Protein AF-A0A3D2N0D6-F1 (afdb_monomer_lite)

Sequence (152 aa):
MLLSHQKKFLFVHIAKTGGTSIRAALQRHRWQDPYYLPMWVASKLSRLAHHEVAIKIPRHAKAITAKEMLPHPFFESLFKFAFVRNPWDLQVSSYHHIGRERPDLLLPDETFEAFLRRKLDPDRPWQYHIDTSITQQSDYLVDLQGHLIVDF

Secondary structure (DSSP, 8-state):
-EEETTTTEEEE--TTSSHHHHHHHTHHHHHS-TTHHHHHHHHHHHHHTTTTT--S--TT--HHHHHHHS-HHHHHTSEEEE----HHHHHHHHHHHHHHH-GGGSPTT--HHHHHHHHS-TTSPP-HHHHTTTS-GGGGTB-TT--B----

Structure (mmCIF, N/CA/C/O backbone):
data_AF-A0A3D2N0D6-F1
#
_entry.id   AF-A0A3D2N0D6-F1
#
loop_
_atom_site.group_PDB
_atom_site.id
_atom_site.type_symbol
_atom_site.label_atom_id
_atom_site.label_alt_id
_atom_site.label_comp_id
_atom_site.label_asym_id
_atom_site.label_entity_id
_atom_site.label_seq_id
_atom_site.pdbx_PDB_ins_code
_atom_site.Cartn_x
_atom_site.Cartn_y
_atom_site.Cartn_z
_atom_site.occupancy
_atom_site.B_iso_or_equiv
_atom_site.auth_seq_id
_atom_site.auth_comp_id
_atom_site.auth_asym_id
_atom_site.auth_atom_id
_atom_site.pdbx_PDB_model_num
ATOM 1 N N . MET A 1 1 ? -1.473 2.370 3.471 1.00 90.75 1 MET A N 1
ATOM 2 C CA . MET A 1 1 ? -2.804 2.017 3.963 1.00 90.75 1 MET A CA 1
ATOM 3 C C . MET A 1 1 ? -3.574 3.280 4.300 1.00 90.75 1 MET A C 1
ATOM 5 O O . MET A 1 1 ? -2.995 4.374 4.277 1.00 90.75 1 MET A O 1
ATOM 9 N N . LEU A 1 2 ? -4.869 3.156 4.556 1.00 93.25 2 LEU A N 1
ATOM 10 C CA . LEU A 1 2 ? -5.686 4.207 5.156 1.00 93.25 2 LEU A CA 1
ATOM 11 C C . LEU A 1 2 ? -6.438 3.596 6.341 1.00 93.25 2 LEU A C 1
ATOM 13 O O . LEU A 1 2 ? -7.227 2.685 6.141 1.00 93.25 2 LEU A O 1
ATOM 17 N N . LEU A 1 3 ? -6.156 4.089 7.542 1.00 93.56 3 LEU A N 1
ATOM 18 C CA . LEU A 1 3 ? -6.819 3.690 8.780 1.00 93.56 3 LEU A CA 1
ATOM 19 C C . LEU A 1 3 ? -7.775 4.810 9.196 1.00 93.56 3 LEU A C 1
ATOM 21 O O . LEU A 1 3 ? -7.385 5.980 9.161 1.00 93.56 3 LEU A O 1
ATOM 25 N N . SER A 1 4 ? -8.996 4.449 9.583 1.00 93.88 4 SER A N 1
ATOM 26 C CA . SER A 1 4 ? -9.928 5.352 10.256 1.00 93.88 4 SER A CA 1
ATOM 27 C C . SER A 1 4 ? -10.392 4.738 11.570 1.00 93.88 4 SER A C 1
ATOM 29 O O . SER A 1 4 ? -11.022 3.682 11.581 1.00 93.88 4 SER A O 1
ATOM 31 N N . HIS A 1 5 ? -10.117 5.433 12.668 1.00 92.38 5 HIS A N 1
ATOM 32 C CA . HIS A 1 5 ? -10.566 5.089 14.013 1.00 92.38 5 HIS A CA 1
ATOM 33 C C . HIS A 1 5 ? -12.054 5.397 14.178 1.00 92.38 5 HIS A C 1
ATOM 35 O O . HIS A 1 5 ? -12.785 4.610 14.769 1.00 92.38 5 HIS A O 1
ATOM 41 N N . GLN A 1 6 ? -12.524 6.512 13.607 1.00 91.75 6 GLN A N 1
ATOM 42 C CA . GLN A 1 6 ? -13.925 6.926 13.732 1.00 91.75 6 GLN A CA 1
ATOM 43 C C . GLN A 1 6 ? -14.882 5.965 13.015 1.00 91.75 6 GLN A C 1
ATOM 45 O O . GLN A 1 6 ? -15.945 5.639 13.537 1.00 91.75 6 GLN A O 1
ATOM 50 N N . LYS A 1 7 ? -14.522 5.533 11.801 1.00 94.06 7 LYS A N 1
ATOM 51 C CA . LYS A 1 7 ? -15.341 4.629 10.977 1.00 94.06 7 LYS A CA 1
ATOM 52 C C . LYS A 1 7 ? -14.934 3.160 11.100 1.00 94.06 7 LYS A C 1
ATOM 54 O O . LYS A 1 7 ? -15.545 2.330 10.441 1.00 94.06 7 LYS A O 1
ATOM 59 N N . LYS A 1 8 ? -13.929 2.863 11.930 1.00 95.12 8 LYS A N 1
ATOM 60 C CA . LYS A 1 8 ? -13.394 1.521 12.191 1.00 95.12 8 LYS A CA 1
ATOM 61 C C . LYS A 1 8 ? -13.120 0.727 10.913 1.00 95.12 8 LYS A C 1
ATOM 63 O O . LYS A 1 8 ? -13.618 -0.380 10.748 1.00 95.12 8 LYS A O 1
ATOM 68 N N . PHE A 1 9 ? -12.325 1.288 10.005 1.00 96.56 9 PHE A N 1
ATOM 69 C CA . PHE A 1 9 ? -11.889 0.551 8.818 1.00 96.56 9 PHE A CA 1
ATOM 70 C C . PHE A 1 9 ? -10.389 0.667 8.569 1.00 96.56 9 PHE A C 1
ATOM 72 O O . PHE A 1 9 ? -9.755 1.672 8.912 1.00 96.56 9 PHE A O 1
ATOM 79 N N . LEU A 1 10 ? -9.844 -0.348 7.900 1.00 96.38 10 LEU A N 1
ATOM 80 C CA . LEU A 1 10 ? -8.473 -0.399 7.414 1.00 96.38 10 LEU A CA 1
ATOM 81 C C . LEU A 1 10 ? -8.453 -0.748 5.925 1.00 96.38 10 LEU A C 1
ATOM 83 O O . LEU A 1 10 ? -8.710 -1.876 5.529 1.00 96.38 10 LEU A O 1
ATOM 87 N N . PHE A 1 11 ? -8.059 0.210 5.093 1.00 97.31 11 PHE A N 1
ATOM 88 C CA . PHE A 1 11 ? -7.788 -0.044 3.682 1.00 97.31 11 PHE A CA 1
ATOM 89 C C . PHE A 1 11 ? -6.322 -0.451 3.469 1.00 97.31 11 PHE A C 1
ATOM 91 O O . PHE A 1 11 ? -5.398 0.372 3.621 1.00 97.31 11 PHE A O 1
ATOM 98 N N . VAL A 1 12 ? -6.114 -1.706 3.066 1.00 97.12 12 VAL A N 1
ATOM 99 C CA . VAL A 1 12 ? -4.823 -2.281 2.673 1.00 97.12 12 VAL A CA 1
ATOM 100 C C . VAL A 1 12 ? -4.502 -1.847 1.242 1.00 97.12 12 VAL A C 1
ATOM 102 O O . VAL A 1 12 ? -5.111 -2.282 0.270 1.00 97.12 12 VAL A O 1
ATOM 105 N N . HIS A 1 13 ? -3.541 -0.931 1.097 1.00 95.75 13 HIS A N 1
ATOM 106 C CA . HIS A 1 13 ? -3.243 -0.315 -0.198 1.00 95.75 13 HIS A CA 1
ATOM 107 C C . HIS A 1 13 ? -2.150 -1.092 -0.940 1.00 95.75 13 HIS A C 1
ATOM 109 O O . HIS A 1 13 ? -0.968 -0.756 -0.839 1.00 95.75 13 HIS A O 1
ATOM 115 N N . ILE A 1 14 ? -2.566 -2.078 -1.730 1.00 94.69 14 ILE A N 1
ATOM 116 C CA . ILE A 1 14 ? -1.707 -2.782 -2.690 1.00 94.69 14 ILE A CA 1
ATOM 117 C C . ILE A 1 14 ? -1.345 -1.831 -3.842 1.00 94.69 14 ILE A C 1
ATOM 119 O O . ILE A 1 14 ? -2.131 -0.970 -4.245 1.00 94.69 14 ILE A O 1
ATOM 123 N N . ALA A 1 15 ? -0.115 -1.904 -4.343 1.00 92.25 15 ALA A N 1
ATOM 124 C CA . ALA A 1 15 ? 0.318 -1.021 -5.416 1.00 92.25 15 ALA A CA 1
ATOM 125 C C . ALA A 1 15 ? -0.350 -1.375 -6.753 1.00 92.25 15 ALA A C 1
ATOM 127 O O . ALA A 1 15 ? -0.538 -2.540 -7.076 1.00 92.25 15 ALA A O 1
ATOM 128 N N . LYS A 1 16 ? -0.670 -0.351 -7.559 1.00 90.56 16 LYS A N 1
ATOM 129 C CA . LYS A 1 16 ? -1.244 -0.486 -8.92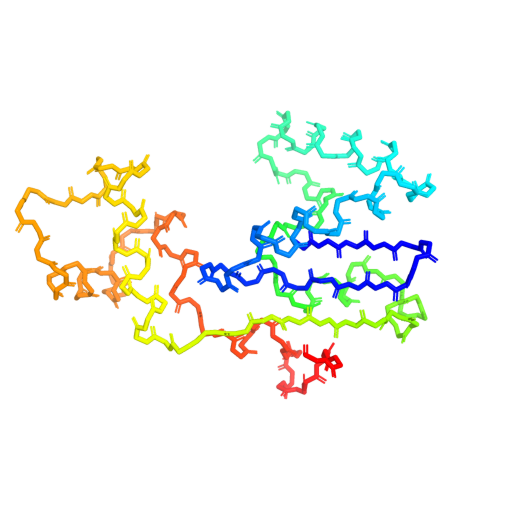0 1.00 90.56 16 LYS A CA 1
ATOM 130 C C . LYS A 1 16 ? -2.632 -1.147 -9.003 1.00 90.56 16 LYS A C 1
ATOM 132 O O . LYS A 1 16 ? -3.092 -1.453 -10.102 1.00 90.56 16 LYS A O 1
ATOM 137 N N . THR A 1 17 ? -3.356 -1.227 -7.887 1.00 92.69 17 THR A N 1
ATOM 138 C CA . THR A 1 17 ? -4.732 -1.758 -7.820 1.00 92.69 17 THR A CA 1
ATOM 139 C C . THR A 1 17 ? -5.809 -0.671 -7.692 1.00 92.69 17 THR A C 1
ATOM 141 O O . THR A 1 17 ? -6.880 -0.889 -7.142 1.00 92.69 17 THR A O 1
ATOM 144 N N . GLY A 1 18 ? -5.531 0.552 -8.163 1.00 90.94 18 GLY A N 1
ATOM 145 C CA . GLY A 1 18 ? -6.488 1.668 -8.079 1.00 90.94 18 GLY A CA 1
ATOM 146 C C . GLY A 1 18 ? -6.607 2.306 -6.688 1.00 90.94 18 GLY A C 1
ATOM 147 O O . GLY A 1 18 ? -7.454 3.171 -6.468 1.00 90.94 18 GLY A O 1
ATOM 148 N N . GLY A 1 19 ? -5.730 1.955 -5.744 1.00 91.69 19 GLY A N 1
ATOM 149 C CA . GLY A 1 19 ? -5.833 2.446 -4.370 1.00 91.69 19 GLY A CA 1
ATOM 150 C C . GLY A 1 19 ? -5.661 3.961 -4.192 1.00 91.69 19 GLY A C 1
ATOM 151 O O . GLY A 1 19 ? -6.128 4.507 -3.194 1.00 91.69 19 GLY A O 1
ATOM 152 N N . THR A 1 20 ? -5.073 4.684 -5.152 1.00 91.88 20 THR A N 1
ATOM 153 C CA . THR A 1 20 ? -5.090 6.161 -5.148 1.00 91.88 20 THR A CA 1
ATOM 154 C C . THR A 1 20 ? -6.514 6.709 -5.256 1.00 91.88 20 THR A C 1
ATOM 156 O O . THR A 1 20 ? -6.860 7.620 -4.505 1.00 91.88 20 THR A O 1
ATOM 159 N N . SER A 1 21 ? -7.353 6.124 -6.116 1.00 94.50 21 SER A N 1
ATOM 160 C CA . SER A 1 21 ? -8.754 6.524 -6.293 1.00 94.50 21 SER A CA 1
ATOM 161 C C . SER A 1 21 ? -9.570 6.251 -5.030 1.00 94.50 21 SER A C 1
ATOM 163 O O . SER A 1 21 ? -10.271 7.136 -4.546 1.00 94.50 21 SER A O 1
ATOM 165 N N . ILE A 1 22 ? -9.392 5.072 -4.423 1.00 94.62 22 ILE A N 1
ATOM 166 C CA . ILE A 1 22 ? -10.032 4.717 -3.145 1.00 94.62 22 ILE A CA 1
ATOM 167 C C . ILE A 1 22 ? -9.633 5.697 -2.038 1.00 94.62 22 ILE A C 1
ATOM 169 O O . ILE A 1 22 ? -10.472 6.181 -1.284 1.00 94.62 22 ILE A O 1
ATOM 173 N N . ARG A 1 23 ? -8.347 6.054 -1.955 1.00 93.62 23 ARG A N 1
ATOM 174 C CA . ARG A 1 23 ? -7.873 7.038 -0.973 1.00 93.62 23 ARG A CA 1
ATOM 175 C C . ARG A 1 23 ? -8.464 8.422 -1.190 1.00 93.62 23 ARG A C 1
ATOM 177 O O . ARG A 1 23 ? -8.728 9.089 -0.197 1.00 93.62 23 ARG A O 1
ATOM 184 N N . ALA A 1 24 ? -8.621 8.852 -2.441 1.00 94.19 24 ALA A N 1
ATOM 185 C CA . ALA A 1 24 ? -9.251 10.126 -2.764 1.00 94.19 24 ALA A CA 1
ATOM 186 C C . ALA A 1 24 ? -10.730 10.117 -2.347 1.00 94.19 24 ALA A C 1
ATOM 188 O O . ALA A 1 24 ? -11.170 11.024 -1.646 1.00 94.19 24 ALA A O 1
ATOM 189 N N . ALA A 1 25 ? -11.462 9.043 -2.665 1.00 94.75 25 ALA A N 1
ATOM 190 C CA . ALA A 1 25 ? -12.860 8.876 -2.269 1.00 94.75 25 ALA A CA 1
ATOM 191 C C . ALA A 1 25 ? -13.046 8.872 -0.738 1.00 94.75 25 ALA A C 1
ATOM 193 O O . ALA A 1 25 ? -13.953 9.508 -0.208 1.00 94.75 25 ALA A O 1
ATOM 194 N N . LEU A 1 26 ? -12.141 8.215 -0.006 1.00 93.50 26 LEU A N 1
ATOM 195 C CA . LEU A 1 26 ? -12.197 8.095 1.456 1.00 93.50 26 LEU A CA 1
ATOM 196 C C . LEU A 1 26 ? -11.455 9.216 2.200 1.00 93.50 26 LEU A C 1
ATOM 198 O O . LEU A 1 26 ? -11.352 9.193 3.430 1.00 93.50 26 LEU A O 1
ATOM 202 N N . GLN A 1 27 ? -10.936 10.220 1.489 1.00 89.69 27 GLN A N 1
ATOM 203 C CA . GLN A 1 27 ? -10.133 11.288 2.081 1.00 89.69 27 GLN A CA 1
ATOM 204 C C . GLN A 1 27 ? -10.908 12.081 3.139 1.00 89.69 27 GLN A C 1
ATOM 206 O O . GLN A 1 27 ? -10.332 12.461 4.159 1.00 89.69 27 GLN A O 1
ATOM 211 N N . ARG A 1 28 ? -12.218 12.274 2.941 1.00 90.06 28 ARG A N 1
ATOM 212 C CA . ARG A 1 28 ? -13.090 12.978 3.892 1.00 90.06 28 ARG A CA 1
ATOM 213 C C . ARG A 1 28 ? -13.091 12.318 5.272 1.00 90.06 28 ARG A C 1
ATOM 215 O O . ARG A 1 28 ? -12.978 13.013 6.276 1.00 90.06 28 ARG A O 1
ATOM 222 N N . HIS A 1 29 ? -13.148 10.989 5.326 1.00 89.00 29 HIS A N 1
ATOM 223 C CA . HIS A 1 29 ? -13.132 10.248 6.592 1.00 89.00 29 HIS A CA 1
ATOM 224 C C 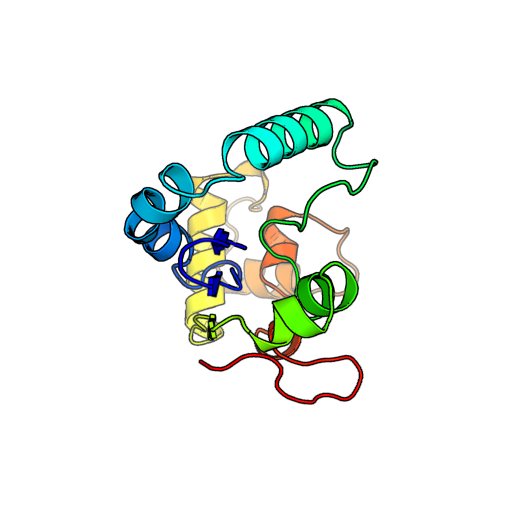. HIS A 1 29 ? -11.781 10.322 7.296 1.00 89.00 29 HIS A C 1
ATOM 226 O O . HIS A 1 29 ? -11.724 10.309 8.519 1.00 89.00 29 HIS A O 1
ATOM 232 N N . ARG A 1 30 ? -10.691 10.474 6.537 1.00 84.44 30 ARG A N 1
ATOM 233 C CA . ARG A 1 30 ? -9.367 10.706 7.118 1.00 84.44 30 ARG A CA 1
ATOM 234 C C . ARG A 1 30 ? -9.293 12.037 7.865 1.00 84.44 30 ARG A C 1
ATOM 236 O O . ARG A 1 30 ? -8.602 12.122 8.869 1.00 84.44 30 ARG A O 1
ATOM 243 N N . TRP A 1 31 ? -9.931 13.079 7.337 1.00 81.38 31 TRP A N 1
ATOM 244 C CA . TRP A 1 31 ? -9.872 14.429 7.909 1.00 81.38 31 TRP A CA 1
ATOM 245 C C . TRP A 1 31 ? -10.777 14.577 9.130 1.00 81.38 31 TRP A C 1
ATOM 247 O O . TRP A 1 31 ? -10.477 15.357 10.024 1.00 81.38 31 TRP A O 1
ATOM 257 N N . GLN A 1 32 ? -11.866 13.810 9.164 1.00 87.25 32 GLN A N 1
ATOM 258 C CA . GLN A 1 32 ? -12.790 13.737 10.295 1.00 87.25 32 GLN A CA 1
ATOM 259 C C . GLN A 1 32 ? -12.274 12.840 11.432 1.00 87.25 32 GLN A C 1
ATOM 261 O O . GLN A 1 32 ? -12.898 12.777 12.489 1.00 87.25 32 GLN A O 1
ATOM 266 N N . ASP A 1 33 ? -11.154 12.141 11.225 1.00 87.50 33 ASP A N 1
ATOM 267 C CA . ASP A 1 33 ? -10.600 11.231 12.218 1.00 87.50 33 ASP A CA 1
ATOM 268 C C . ASP A 1 33 ? -10.046 12.003 13.428 1.00 87.50 33 ASP A C 1
ATOM 270 O O . ASP A 1 33 ? -9.248 12.928 13.240 1.00 87.50 33 ASP A O 1
ATOM 274 N N . PRO A 1 34 ? -10.394 11.616 14.669 1.00 88.56 34 PRO A N 1
ATOM 275 C CA . PRO A 1 34 ? -9.916 12.306 15.867 1.00 88.56 34 PRO A CA 1
ATOM 276 C C . PRO A 1 34 ? -8.385 12.283 15.987 1.00 88.56 34 PRO A C 1
ATOM 278 O O . PRO A 1 34 ? -7.792 13.213 16.531 1.00 88.56 34 PRO A O 1
ATOM 281 N N . TYR A 1 35 ? -7.723 11.268 15.424 1.00 89.88 35 TYR A N 1
ATOM 282 C CA . TYR A 1 35 ? -6.268 11.138 15.446 1.00 89.88 35 TYR A CA 1
ATOM 283 C C . TYR A 1 35 ? -5.593 11.711 14.192 1.00 89.88 35 TYR A C 1
ATOM 285 O O . TYR A 1 35 ? -4.400 11.479 13.977 1.00 89.88 35 TYR A O 1
ATOM 293 N N . TYR A 1 36 ? -6.307 12.479 13.358 1.00 88.31 36 TYR A N 1
ATOM 294 C CA . TYR A 1 36 ? -5.748 13.082 12.145 1.00 88.31 36 TYR A CA 1
ATOM 295 C C . TYR A 1 36 ? -4.477 13.894 12.423 1.00 88.31 36 TYR A C 1
ATOM 297 O O . TYR A 1 36 ? -3.468 13.697 11.741 1.00 88.31 36 TYR A O 1
ATOM 305 N N . LEU A 1 37 ? -4.509 14.777 13.426 1.00 89.31 37 LEU A N 1
ATOM 306 C CA . LEU A 1 37 ? -3.384 15.652 13.751 1.00 89.31 37 LEU A CA 1
ATOM 307 C C . LEU A 1 37 ? -2.155 14.856 14.244 1.00 89.31 37 LEU A C 1
ATOM 309 O O . LEU A 1 37 ? -1.095 15.010 13.629 1.00 89.31 37 LEU A O 1
ATOM 313 N N . PRO A 1 38 ? -2.264 13.943 15.236 1.00 91.75 38 PRO A N 1
ATOM 314 C CA . PRO A 1 38 ? -1.169 13.040 15.600 1.00 91.75 38 PRO A CA 1
ATOM 315 C C . PRO A 1 38 ? -0.610 12.244 14.413 1.00 91.75 38 PRO A C 1
ATOM 317 O O . PRO A 1 38 ? 0.602 12.223 14.191 1.00 91.75 38 PRO A O 1
ATOM 320 N N . MET A 1 39 ? -1.478 11.643 13.590 1.00 89.19 39 MET A N 1
ATOM 321 C CA . MET A 1 39 ? -1.057 10.886 12.404 1.00 89.19 39 MET A CA 1
ATOM 322 C C . MET A 1 39 ? -0.337 11.769 11.374 1.00 89.19 39 MET A C 1
ATOM 324 O O . MET A 1 39 ? 0.590 11.321 10.691 1.00 89.19 39 MET A O 1
ATOM 328 N N . TRP A 1 40 ? -0.757 13.025 11.229 1.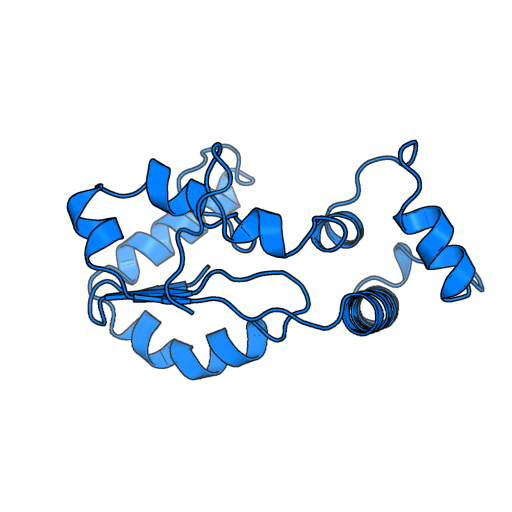00 90.69 40 TRP A N 1
ATOM 329 C CA . TRP A 1 40 ? -0.114 13.989 10.344 1.00 90.69 40 TRP A CA 1
ATOM 330 C C . TRP A 1 40 ? 1.287 14.365 10.842 1.00 90.69 40 TRP A C 1
ATOM 332 O O . TRP A 1 40 ? 2.232 14.312 10.048 1.00 90.69 40 TRP A O 1
ATOM 342 N N . VAL A 1 41 ? 1.444 14.647 12.141 1.00 91.88 41 VAL A N 1
ATOM 343 C CA . VAL A 1 41 ? 2.748 14.918 12.773 1.00 91.88 41 VAL A CA 1
ATOM 344 C C . VAL A 1 41 ? 3.678 13.715 12.622 1.00 91.88 41 VAL A C 1
ATOM 346 O O . VAL A 1 41 ? 4.786 13.863 12.105 1.00 91.88 41 VAL A O 1
ATOM 349 N N . ALA A 1 42 ? 3.206 12.507 12.944 1.00 90.31 42 ALA A N 1
ATOM 350 C CA . ALA A 1 42 ? 3.971 11.277 12.747 1.00 90.31 42 ALA A CA 1
ATOM 351 C C . ALA A 1 42 ? 4.392 11.101 11.278 1.00 90.31 42 ALA A C 1
ATOM 353 O O . ALA A 1 42 ? 5.527 10.741 10.968 1.00 90.31 42 ALA A O 1
ATOM 354 N N . SER A 1 43 ? 3.522 11.435 10.320 1.00 88.25 43 SER A N 1
ATOM 355 C CA . SER A 1 43 ? 3.900 11.378 8.908 1.00 88.25 43 SER A CA 1
ATOM 356 C C . SER A 1 43 ? 4.996 12.378 8.528 1.00 88.25 43 SER A C 1
ATOM 358 O O . SER A 1 43 ? 5.774 12.069 7.619 1.00 88.25 43 SER A O 1
ATOM 360 N N . LYS A 1 44 ? 5.049 13.556 9.161 1.00 91.00 44 LYS A N 1
ATOM 361 C CA . LYS A 1 44 ? 6.085 14.575 8.931 1.00 91.00 44 LYS A CA 1
ATOM 362 C C . LYS A 1 44 ? 7.413 14.175 9.567 1.00 91.00 44 LYS A C 1
ATOM 364 O O . LYS A 1 44 ? 8.417 14.197 8.861 1.00 91.00 44 LYS A O 1
ATOM 369 N N . LEU A 1 45 ? 7.398 13.735 10.825 1.00 90.62 45 LEU A N 1
ATOM 370 C CA . LEU A 1 45 ? 8.582 13.244 11.540 1.00 90.62 45 LEU A CA 1
ATOM 371 C C . LEU A 1 45 ? 9.214 12.050 10.822 1.00 90.62 45 LEU A C 1
ATOM 373 O O . LEU A 1 45 ? 10.412 12.032 10.572 1.00 90.62 45 LEU A O 1
ATOM 377 N N . SER A 1 46 ? 8.385 11.107 10.371 1.00 89.56 46 SER A N 1
ATOM 378 C CA . SER A 1 46 ? 8.847 9.941 9.620 1.00 89.56 46 SER A CA 1
ATOM 379 C C . SER A 1 46 ? 9.552 10.356 8.330 1.00 89.56 46 SER A C 1
ATOM 381 O O . SER A 1 46 ? 10.535 9.741 7.955 1.00 89.56 46 SER A O 1
ATOM 383 N N . ARG A 1 47 ? 9.073 11.404 7.648 1.00 88.31 47 ARG A N 1
ATOM 384 C CA . ARG A 1 47 ? 9.722 11.919 6.434 1.00 88.31 47 ARG A CA 1
ATOM 385 C C . ARG A 1 47 ? 11.029 12.651 6.746 1.00 88.31 47 ARG A C 1
ATOM 387 O O . ARG A 1 47 ? 11.945 12.573 5.942 1.00 88.31 47 ARG A O 1
ATOM 394 N N . LEU A 1 48 ? 11.087 13.372 7.866 1.00 91.25 48 LEU A N 1
ATOM 395 C CA . LEU A 1 48 ? 12.288 14.089 8.295 1.00 91.25 48 LEU A CA 1
ATOM 396 C C . LEU A 1 48 ? 13.433 13.118 8.605 1.00 91.25 48 LEU A C 1
ATOM 398 O O . LEU A 1 48 ? 14.557 13.362 8.200 1.00 91.25 48 LEU A O 1
ATOM 402 N N . ALA A 1 49 ? 13.125 11.998 9.255 1.00 91.00 49 ALA A N 1
ATOM 403 C CA . ALA A 1 49 ? 14.092 10.957 9.588 1.00 91.00 49 ALA A CA 1
ATOM 404 C C . ALA A 1 49 ? 14.208 9.870 8.501 1.00 91.00 49 ALA A C 1
ATOM 406 O O . ALA A 1 49 ? 14.371 8.702 8.830 1.00 91.00 49 ALA A O 1
ATOM 407 N N . HIS A 1 50 ? 14.006 10.213 7.221 1.00 86.69 50 HIS A N 1
ATOM 408 C CA . HIS A 1 50 ? 14.156 9.291 6.078 1.00 86.69 50 HIS A CA 1
ATOM 409 C C . HIS A 1 50 ? 13.436 7.933 6.211 1.00 86.69 50 HIS A C 1
ATOM 411 O O . HIS A 1 50 ? 13.819 6.943 5.602 1.00 86.69 50 HIS A O 1
ATOM 417 N N . HIS A 1 51 ? 12.340 7.899 6.968 1.00 85.81 51 HIS A N 1
ATOM 418 C CA . HIS A 1 51 ? 11.576 6.706 7.333 1.00 85.81 51 HIS A CA 1
ATOM 419 C C . HIS A 1 51 ? 12.295 5.682 8.236 1.00 85.81 51 HIS A C 1
ATOM 421 O O . HIS A 1 51 ? 11.709 4.638 8.507 1.00 85.81 51 HIS A O 1
ATOM 427 N N . GLU A 1 52 ? 13.464 5.998 8.795 1.00 87.38 52 GLU A N 1
ATOM 428 C CA . GLU A 1 52 ? 14.277 5.086 9.622 1.00 87.38 52 GLU A CA 1
ATOM 429 C C . GLU A 1 52 ? 13.679 4.823 11.012 1.00 87.38 52 GLU A C 1
ATOM 431 O O . GLU A 1 52 ? 13.823 3.743 11.571 1.00 87.38 52 GLU A O 1
ATOM 436 N N . VAL A 1 53 ? 12.925 5.780 11.555 1.00 88.69 53 VAL A N 1
ATOM 437 C CA . VAL A 1 53 ? 12.334 5.687 12.906 1.00 88.69 53 VAL A CA 1
ATOM 438 C C . VAL A 1 53 ? 11.068 4.820 12.995 1.00 88.69 53 VAL A C 1
ATOM 440 O O . VAL A 1 53 ? 10.476 4.718 14.063 1.00 88.69 53 VAL A O 1
ATOM 443 N N . ALA A 1 54 ? 10.586 4.261 11.879 1.00 87.38 54 ALA A N 1
ATOM 444 C CA . ALA A 1 54 ? 9.456 3.315 11.818 1.00 87.38 54 ALA A CA 1
ATOM 445 C C . ALA A 1 54 ? 8.132 3.724 12.525 1.00 87.38 54 ALA A C 1
ATOM 447 O O . ALA A 1 54 ? 7.261 2.894 12.763 1.00 87.38 54 ALA A O 1
ATOM 448 N N . ILE A 1 55 ? 7.904 5.013 12.792 1.00 88.44 55 ILE A N 1
ATOM 449 C CA . ILE A 1 55 ? 6.755 5.506 13.586 1.00 88.44 55 ILE A CA 1
ATOM 450 C C . ILE A 1 55 ? 5.369 5.407 12.925 1.00 88.44 55 ILE A C 1
ATOM 452 O O . ILE A 1 55 ? 4.373 5.843 13.500 1.00 88.44 55 ILE A O 1
ATOM 456 N N . LYS A 1 56 ? 5.274 4.932 11.681 1.00 90.25 56 LYS A N 1
ATOM 457 C CA . LYS A 1 56 ? 3.997 4.836 10.963 1.00 90.25 56 LYS A CA 1
ATOM 458 C C . LYS A 1 56 ? 3.955 3.596 10.093 1.00 90.25 56 LYS A C 1
ATOM 460 O O . LYS A 1 56 ? 4.961 3.221 9.497 1.00 90.25 56 LYS A O 1
ATOM 465 N N . ILE A 1 57 ? 2.750 3.073 9.897 1.00 90.50 57 ILE A N 1
ATOM 466 C CA . ILE A 1 57 ? 2.517 1.983 8.955 1.00 90.50 57 ILE A CA 1
ATOM 467 C C . ILE A 1 57 ? 2.773 2.484 7.517 1.00 90.50 57 ILE A C 1
ATOM 469 O O . ILE A 1 57 ? 2.159 3.477 7.088 1.00 90.50 57 ILE A O 1
ATOM 473 N N . PRO A 1 58 ? 3.663 1.832 6.743 1.00 89.75 58 PRO A N 1
ATOM 474 C CA . PRO A 1 58 ? 3.962 2.234 5.374 1.00 89.75 58 PRO A CA 1
ATOM 475 C C . PRO A 1 58 ? 2.746 2.223 4.435 1.00 89.75 58 PRO A C 1
ATOM 477 O O . PRO A 1 58 ? 1.717 1.576 4.652 1.00 89.75 58 PRO A O 1
ATOM 480 N N . ARG A 1 59 ? 2.851 2.966 3.324 1.00 88.69 59 ARG A N 1
ATOM 481 C CA . ARG A 1 59 ? 1.740 3.094 2.366 1.00 88.69 59 ARG A CA 1
ATOM 482 C C . ARG A 1 59 ? 1.364 1.750 1.740 1.00 88.69 59 ARG A C 1
ATOM 484 O O . ARG A 1 59 ? 0.172 1.491 1.625 1.00 88.69 59 ARG A O 1
ATOM 491 N N . HIS A 1 60 ? 2.348 0.950 1.369 1.00 92.19 60 HIS A N 1
ATOM 492 C CA . HIS A 1 60 ? 2.174 -0.348 0.723 1.00 92.19 60 HIS A CA 1
ATOM 493 C C . HIS A 1 60 ? 2.645 -1.467 1.656 1.00 92.19 60 HIS A C 1
ATOM 495 O O . HIS A 1 60 ? 3.334 -2.382 1.230 1.00 92.19 60 HIS A O 1
ATOM 501 N N . ALA A 1 61 ? 2.350 -1.343 2.953 1.00 93.38 61 ALA A N 1
ATOM 502 C CA . ALA A 1 61 ? 2.587 -2.418 3.907 1.00 93.38 61 ALA A CA 1
ATOM 503 C C . ALA A 1 61 ? 1.577 -3.558 3.704 1.00 93.38 61 ALA A C 1
ATOM 505 O O . ALA A 1 61 ? 0.471 -3.325 3.204 1.00 93.38 61 ALA A O 1
ATOM 506 N N . LYS A 1 62 ? 1.958 -4.765 4.125 1.00 96.00 62 LYS A N 1
ATOM 507 C CA . LYS A 1 62 ? 1.074 -5.934 4.207 1.00 96.00 62 LYS A CA 1
ATOM 508 C C . LYS A 1 62 ? 0.095 -5.769 5.378 1.00 96.00 62 LYS A C 1
ATOM 510 O O . LYS A 1 62 ? 0.401 -5.062 6.339 1.00 96.00 62 LYS A O 1
ATOM 515 N N . ALA A 1 63 ? -1.063 -6.422 5.321 1.00 96.75 63 ALA A N 1
ATOM 516 C CA . ALA A 1 63 ? -2.074 -6.414 6.383 1.00 96.75 63 ALA A CA 1
ATOM 517 C C . ALA A 1 63 ? -1.490 -6.856 7.730 1.00 96.75 63 ALA A C 1
ATOM 519 O O . ALA A 1 63 ? -1.792 -6.250 8.757 1.00 96.75 63 ALA A O 1
ATOM 520 N N . ILE A 1 64 ? -0.568 -7.82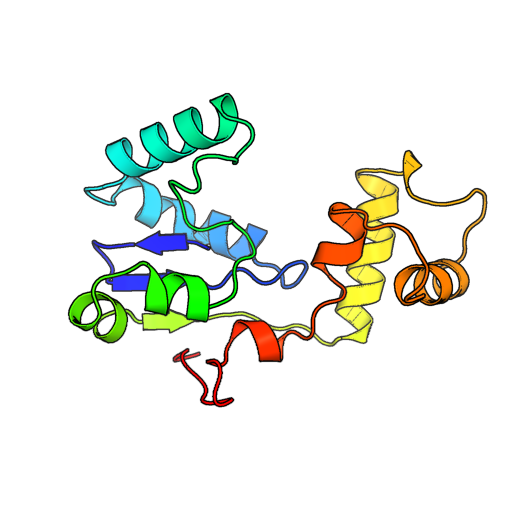3 7.709 1.00 96.56 64 ILE A N 1
ATOM 521 C CA . ILE A 1 64 ? 0.101 -8.297 8.918 1.00 96.56 64 ILE A CA 1
ATOM 522 C C . ILE A 1 64 ? 0.868 -7.189 9.648 1.00 96.56 64 ILE A C 1
ATOM 524 O O . ILE A 1 64 ? 0.844 -7.139 10.868 1.00 96.56 64 ILE A O 1
ATOM 528 N N . THR A 1 65 ? 1.461 -6.223 8.938 1.00 95.88 65 THR A N 1
ATOM 529 C CA . THR A 1 65 ? 2.122 -5.082 9.590 1.00 95.88 65 THR A CA 1
ATOM 530 C C . THR A 1 65 ? 1.143 -4.299 10.464 1.00 95.88 65 THR A C 1
ATOM 532 O O . THR A 1 65 ? 1.505 -3.851 11.544 1.00 95.88 65 THR A O 1
ATOM 535 N N . ALA A 1 66 ? -0.109 -4.145 10.028 1.00 95.81 66 ALA A N 1
ATOM 536 C CA . ALA A 1 66 ? -1.131 -3.503 10.845 1.00 95.81 66 ALA A CA 1
ATOM 537 C C . ALA A 1 66 ? -1.587 -4.399 12.009 1.00 95.81 66 ALA A C 1
ATOM 539 O O . ALA A 1 66 ? -1.798 -3.875 13.097 1.00 95.81 66 ALA A O 1
ATOM 540 N N . LYS A 1 67 ? -1.697 -5.720 11.797 1.00 96.31 67 LYS A N 1
ATOM 541 C CA . LYS A 1 67 ? -2.032 -6.705 12.842 1.00 96.31 67 LYS A CA 1
ATOM 542 C C . LYS A 1 67 ? -1.021 -6.680 13.994 1.00 96.31 67 LYS A C 1
ATOM 544 O O . LYS A 1 67 ? -1.434 -6.671 15.145 1.00 96.31 67 LYS A O 1
ATOM 549 N N . GLU A 1 68 ? 0.271 -6.602 13.679 1.00 95.19 68 GLU A N 1
ATOM 550 C CA . GLU A 1 68 ? 1.358 -6.602 14.673 1.00 95.19 68 GLU A CA 1
ATOM 551 C C . GLU A 1 68 ? 1.580 -5.232 15.337 1.00 95.19 68 GLU A C 1
ATOM 553 O O . GLU A 1 68 ? 2.014 -5.157 16.483 1.00 95.19 68 GLU A O 1
ATOM 558 N N . MET A 1 69 ? 1.303 -4.123 14.638 1.00 94.94 69 MET A N 1
ATOM 559 C CA . MET A 1 69 ? 1.520 -2.773 15.183 1.00 94.94 69 MET A CA 1
ATOM 560 C C . MET A 1 69 ? 0.333 -2.223 15.985 1.00 94.94 69 MET A C 1
ATOM 562 O O . MET A 1 69 ? 0.514 -1.297 16.777 1.00 94.94 69 MET A O 1
ATOM 566 N N . LEU A 1 70 ? -0.889 -2.706 15.743 1.00 94.88 70 LEU A N 1
ATOM 567 C CA . LEU A 1 70 ? -2.099 -2.205 16.397 1.00 94.88 70 LEU A CA 1
ATOM 568 C C . LEU A 1 70 ? -2.487 -3.077 17.599 1.00 94.88 70 LEU A C 1
ATOM 570 O O . LEU A 1 70 ? -2.253 -4.283 17.582 1.00 94.88 70 LEU A O 1
ATOM 574 N N . PRO A 1 71 ? -3.157 -2.512 18.624 1.00 96.38 71 PRO A N 1
ATOM 575 C CA . PRO A 1 71 ? -3.731 -3.319 19.694 1.00 96.38 71 PRO A CA 1
ATOM 576 C C . PRO A 1 71 ? -4.686 -4.372 19.127 1.00 96.38 71 PRO A C 1
ATOM 578 O O . PRO A 1 71 ? -5.599 -4.034 18.371 1.00 96.38 71 PRO A O 1
ATOM 581 N N . HIS A 1 72 ? -4.510 -5.631 19.530 1.00 95.62 72 HIS A N 1
ATOM 582 C CA . HIS A 1 72 ? -5.263 -6.758 18.976 1.00 95.62 72 HIS A CA 1
ATOM 583 C C . HIS A 1 72 ? -6.797 -6.559 19.007 1.00 95.62 72 HIS A C 1
ATOM 585 O O . HIS A 1 72 ? -7.418 -6.676 17.950 1.00 95.62 72 HIS A O 1
ATOM 591 N N . PRO A 1 73 ? -7.426 -6.126 20.126 1.00 97.00 73 PRO A N 1
ATOM 592 C CA . PRO A 1 73 ? -8.875 -5.893 20.152 1.00 97.00 73 PRO A CA 1
ATOM 593 C C . PRO A 1 73 ? -9.325 -4.784 19.196 1.00 97.00 73 PRO A C 1
ATOM 595 O O . PRO A 1 73 ? -10.431 -4.819 18.658 1.00 97.00 73 PRO A O 1
ATOM 598 N N . PHE A 1 74 ? -8.469 -3.782 18.977 1.00 96.31 74 PHE A N 1
ATOM 599 C CA . PHE A 1 74 ? -8.767 -2.717 18.033 1.00 96.31 74 PHE A CA 1
ATOM 600 C C . PHE A 1 74 ? -8.702 -3.242 16.604 1.00 96.31 74 PHE A C 1
ATOM 602 O O . PHE A 1 74 ? -9.653 -3.011 15.864 1.00 96.31 74 PHE A O 1
ATOM 609 N N . PHE A 1 75 ? -7.647 -3.980 16.240 1.00 97.06 75 PHE A N 1
ATOM 610 C CA . PHE A 1 75 ? -7.515 -4.585 14.914 1.00 97.06 75 PHE A CA 1
ATOM 611 C C . PHE A 1 75 ? -8.720 -5.470 14.583 1.00 97.06 75 PHE A C 1
ATOM 613 O O . PHE A 1 75 ? -9.320 -5.285 13.530 1.00 97.06 75 PHE A O 1
ATOM 620 N N . GLU A 1 76 ? -9.138 -6.352 15.492 1.00 96.50 76 GLU A N 1
ATOM 621 C CA . GLU A 1 76 ? -10.325 -7.202 15.313 1.00 96.50 76 GLU A CA 1
ATOM 622 C C . GLU A 1 76 ? -11.619 -6.401 15.107 1.00 96.50 76 GLU A C 1
ATOM 624 O O . GLU A 1 76 ? -12.494 -6.823 14.361 1.00 96.50 76 GLU A O 1
ATOM 629 N N . SER A 1 77 ? -11.721 -5.200 15.682 1.00 97.12 77 SER A N 1
ATOM 630 C CA . SER A 1 77 ? -12.894 -4.335 15.505 1.00 97.12 77 SER A CA 1
ATOM 631 C C . SER A 1 77 ? -12.957 -3.585 14.166 1.00 97.12 77 SER A C 1
ATOM 633 O O . SER A 1 77 ? -13.956 -2.909 13.904 1.00 97.12 77 SER A O 1
ATOM 635 N N . LEU A 1 78 ? -11.895 -3.628 13.352 1.00 97.75 78 LEU A N 1
ATOM 636 C CA . LEU A 1 78 ? -11.822 -2.918 12.074 1.00 97.75 78 LEU A CA 1
ATOM 637 C C . LEU A 1 78 ? -12.424 -3.752 10.945 1.00 97.75 78 LEU A C 1
ATOM 639 O O . LEU A 1 78 ? -12.073 -4.914 10.796 1.00 97.75 78 LEU A O 1
ATOM 643 N N . PHE A 1 79 ? -13.197 -3.109 10.071 1.00 98.00 79 PHE A N 1
ATOM 644 C CA . PHE A 1 79 ? -13.481 -3.634 8.738 1.00 98.00 79 PHE A CA 1
ATOM 645 C C . PHE A 1 79 ? -12.264 -3.415 7.828 1.00 98.00 79 PHE A C 1
ATOM 647 O O . PHE A 1 79 ? -11.915 -2.279 7.482 1.00 98.00 79 PHE A O 1
ATOM 654 N N . LYS A 1 80 ? -11.570 -4.488 7.473 1.00 97.81 80 LYS A N 1
ATOM 655 C CA . LYS A 1 80 ? -10.321 -4.479 6.711 1.00 97.81 80 LYS A CA 1
ATOM 656 C C . LYS A 1 80 ? -10.622 -4.876 5.279 1.00 97.81 80 LYS A C 1
ATOM 658 O O . LYS A 1 80 ? -11.203 -5.925 5.044 1.00 97.81 80 LYS A O 1
ATOM 663 N N . PHE A 1 81 ? -10.184 -4.073 4.322 1.00 97.81 81 PHE A N 1
ATOM 664 C CA . PHE A 1 81 ? -10.417 -4.394 2.922 1.00 97.81 81 PHE A CA 1
ATOM 665 C C . PHE A 1 81 ? -9.261 -4.003 2.012 1.00 97.81 81 PHE A C 1
ATOM 667 O O . PHE A 1 81 ? -8.467 -3.104 2.318 1.00 97.81 81 PHE A O 1
ATOM 674 N N . ALA A 1 82 ? -9.186 -4.661 0.866 1.00 97.50 82 ALA A N 1
ATOM 675 C CA . ALA A 1 82 ? -8.221 -4.430 -0.187 1.00 97.50 82 ALA A CA 1
ATOM 676 C C . ALA A 1 82 ? -8.898 -4.472 -1.560 1.00 97.50 82 ALA A C 1
ATOM 678 O O . ALA A 1 82 ? -10.036 -4.889 -1.722 1.00 97.50 82 ALA A O 1
ATOM 679 N N . PHE A 1 83 ? -8.166 -4.032 -2.577 1.00 96.38 83 PHE A N 1
ATOM 680 C CA . PHE A 1 83 ? -8.526 -4.309 -3.960 1.00 96.38 83 PHE A CA 1
ATOM 681 C C . PHE A 1 83 ? -7.331 -4.953 -4.629 1.00 96.38 83 PHE A C 1
ATOM 683 O O . PHE A 1 83 ? -6.202 -4.462 -4.497 1.00 96.38 83 PHE A O 1
ATOM 690 N N . VAL A 1 84 ? -7.602 -6.031 -5.352 1.00 95.25 84 VAL A N 1
ATOM 691 C CA . VAL A 1 84 ? -6.639 -6.716 -6.205 1.00 95.25 84 VAL A CA 1
ATOM 692 C C . VAL A 1 84 ? -6.942 -6.426 -7.669 1.00 95.25 84 VAL A C 1
ATOM 694 O O . VAL A 1 84 ? -8.029 -5.975 -8.028 1.00 95.25 84 VAL A O 1
ATOM 697 N N . ARG A 1 85 ? -5.959 -6.660 -8.531 1.00 95.00 85 ARG A N 1
ATOM 698 C CA . ARG A 1 85 ? -6.085 -6.516 -9.984 1.00 95.00 85 ARG A CA 1
ATOM 699 C C . ARG A 1 85 ? -5.603 -7.784 -10.674 1.00 95.00 85 ARG A C 1
ATOM 701 O O . ARG A 1 85 ? -4.755 -8.485 -10.127 1.00 95.00 85 ARG A O 1
ATOM 708 N N . ASN A 1 86 ? -6.086 -8.049 -11.887 1.00 95.00 86 ASN A N 1
ATOM 709 C CA . ASN A 1 86 ? -5.476 -9.060 -12.747 1.00 95.00 86 ASN A CA 1
ATOM 710 C C . ASN A 1 86 ? -3.940 -8.845 -12.799 1.00 95.00 86 ASN A C 1
ATOM 712 O O . ASN A 1 86 ? -3.505 -7.712 -13.040 1.00 95.00 86 ASN A O 1
ATOM 716 N N . PRO A 1 87 ? -3.116 -9.884 -12.551 1.00 92.38 87 PRO A N 1
ATOM 717 C CA . PRO A 1 87 ? -1.662 -9.742 -12.517 1.00 92.38 87 PRO A CA 1
ATOM 718 C C . PRO A 1 87 ? -1.063 -9.169 -13.806 1.00 92.38 87 PRO A C 1
ATOM 720 O O . PRO A 1 87 ? -0.158 -8.343 -13.726 1.00 92.38 87 PRO A O 1
ATOM 723 N N . TRP A 1 88 ? -1.590 -9.528 -14.979 1.00 91.94 88 TRP A N 1
ATOM 724 C CA . TRP A 1 88 ? -1.120 -9.012 -16.268 1.00 91.94 88 TRP A CA 1
ATOM 725 C C . TRP A 1 88 ? -1.423 -7.523 -16.423 1.00 91.94 88 TRP A C 1
ATOM 727 O O . TRP A 1 88 ? -0.519 -6.732 -16.698 1.00 91.94 88 TRP A O 1
ATOM 737 N N . ASP A 1 89 ? -2.660 -7.114 -16.139 1.00 94.06 89 ASP A N 1
ATOM 738 C CA . ASP A 1 89 ? -3.056 -5.701 -16.190 1.00 94.06 89 ASP A CA 1
ATOM 739 C C . ASP A 1 89 ? -2.264 -4.843 -15.196 1.00 94.06 89 ASP A C 1
ATOM 741 O O . ASP A 1 89 ? -1.987 -3.665 -15.443 1.00 94.06 89 ASP A O 1
ATOM 745 N N . LEU A 1 90 ? -1.904 -5.422 -14.048 1.00 93.62 90 LEU A N 1
ATOM 746 C CA . LEU A 1 90 ? -1.054 -4.780 -13.055 1.00 93.62 90 LEU A CA 1
ATOM 747 C C . LEU A 1 90 ? 0.343 -4.508 -13.624 1.00 93.62 90 LEU A C 1
ATOM 749 O O . LEU A 1 90 ? 0.863 -3.403 -13.441 1.00 93.62 90 LEU A O 1
ATOM 753 N N . GLN A 1 91 ? 0.928 -5.467 -14.347 1.00 93.94 91 GLN A N 1
ATOM 754 C CA . GLN A 1 91 ? 2.231 -5.285 -14.986 1.00 93.94 91 GLN A CA 1
ATOM 755 C C . GLN A 1 91 ? 2.182 -4.251 -16.114 1.00 93.94 91 GLN A C 1
ATOM 757 O O . GLN A 1 91 ? 3.027 -3.354 -16.140 1.00 93.94 91 GLN A O 1
ATOM 762 N N . VAL A 1 92 ? 1.159 -4.290 -16.973 1.00 93.62 92 VAL A N 1
ATOM 763 C CA . VAL A 1 92 ? 0.942 -3.269 -18.017 1.00 93.62 92 VAL A CA 1
ATOM 764 C C . VAL A 1 92 ? 0.822 -1.880 -17.385 1.00 93.62 92 VAL A C 1
ATOM 766 O O . VAL A 1 92 ? 1.502 -0.930 -17.779 1.00 93.62 92 VAL A O 1
ATOM 769 N N . SER A 1 93 ? 0.022 -1.758 -16.322 1.00 91.44 93 SER A N 1
ATOM 770 C CA . SER A 1 93 ? -0.116 -0.506 -15.579 1.00 91.44 93 SER A CA 1
ATOM 771 C C . SER A 1 93 ? 1.188 -0.052 -14.922 1.00 91.44 93 SER A C 1
ATOM 773 O O . SER A 1 93 ? 1.411 1.154 -14.808 1.00 91.44 93 SER A O 1
ATOM 775 N N . SER A 1 94 ? 2.028 -0.980 -14.458 1.00 92.56 94 SER A N 1
ATOM 776 C CA . SER A 1 94 ? 3.347 -0.674 -13.907 1.00 92.56 94 SER A CA 1
ATOM 777 C C . SER A 1 94 ? 4.263 -0.083 -14.974 1.00 92.56 94 SER A C 1
ATOM 779 O O . SER A 1 94 ? 4.869 0.952 -14.712 1.00 92.56 94 SER A O 1
ATOM 781 N N . TYR A 1 95 ? 4.338 -0.708 -16.152 1.00 93.50 95 TYR A N 1
ATOM 782 C CA . TYR A 1 95 ? 5.189 -0.274 -17.262 1.00 93.50 95 TYR A CA 1
ATOM 783 C C . TYR A 1 95 ? 4.855 1.153 -17.709 1.00 93.50 95 TYR A C 1
ATOM 785 O O . TYR A 1 95 ? 5.700 2.044 -17.627 1.00 93.50 95 TYR A O 1
ATOM 793 N N . HIS A 1 96 ? 3.590 1.416 -18.055 1.00 93.12 96 HIS A N 1
ATOM 794 C CA . HIS A 1 96 ? 3.175 2.754 -18.488 1.00 93.12 96 HIS A CA 1
ATOM 795 C C . HIS A 1 96 ? 3.316 3.809 -17.387 1.00 93.12 96 HIS A C 1
ATOM 797 O O . HIS A 1 96 ? 3.628 4.965 -17.667 1.00 93.12 96 HIS A O 1
ATOM 803 N N . HIS A 1 97 ? 3.100 3.437 -16.122 1.00 91.56 97 HIS A N 1
ATOM 804 C CA . HIS A 1 97 ? 3.294 4.377 -15.025 1.00 91.56 97 HIS A CA 1
ATOM 805 C C . HIS A 1 97 ? 4.764 4.742 -14.824 1.00 91.56 97 HIS A C 1
ATOM 807 O O . HIS A 1 97 ? 5.051 5.904 -14.559 1.00 91.56 97 HIS A O 1
ATOM 813 N N . ILE A 1 98 ? 5.683 3.778 -14.928 1.00 92.12 98 ILE A N 1
ATOM 814 C CA . ILE A 1 98 ? 7.119 4.059 -14.828 1.00 92.12 98 ILE A CA 1
ATOM 815 C C . ILE A 1 98 ? 7.539 4.951 -15.995 1.00 92.12 98 ILE A C 1
ATOM 817 O O . ILE A 1 98 ? 8.120 5.997 -15.743 1.00 92.12 98 ILE A O 1
ATOM 821 N N . GLY A 1 99 ? 7.140 4.633 -17.229 1.00 91.12 99 GLY A N 1
ATOM 822 C CA . GLY A 1 99 ? 7.461 5.476 -18.385 1.00 91.12 99 GLY A CA 1
ATOM 823 C C . GLY A 1 99 ? 6.950 6.913 -18.268 1.00 91.12 99 GLY A C 1
ATOM 824 O O . GLY A 1 99 ? 7.609 7.838 -18.727 1.00 91.12 99 GLY A O 1
ATOM 825 N N . ARG A 1 100 ? 5.807 7.125 -17.604 1.00 90.44 100 ARG A N 1
ATOM 826 C CA . ARG A 1 100 ? 5.252 8.468 -17.393 1.00 90.44 100 ARG A CA 1
ATOM 827 C C . ARG A 1 100 ? 5.905 9.230 -16.240 1.00 90.44 100 ARG A C 1
ATOM 829 O O . ARG A 1 100 ? 6.177 10.414 -16.376 1.00 90.44 100 ARG A O 1
ATOM 836 N N . GLU A 1 101 ? 6.071 8.591 -15.084 1.00 90.19 101 GLU A N 1
ATOM 837 C CA . GLU A 1 101 ? 6.497 9.284 -13.856 1.00 90.19 101 GLU A CA 1
ATOM 838 C C . GLU A 1 101 ? 8.014 9.278 -13.662 1.00 90.19 101 GLU A C 1
ATOM 840 O O . GLU A 1 101 ? 8.548 10.156 -12.990 1.00 90.19 101 GLU A O 1
ATOM 845 N N . ARG A 1 102 ? 8.692 8.248 -14.178 1.00 88.88 102 ARG A N 1
ATOM 846 C CA . ARG A 1 102 ? 10.118 7.958 -13.984 1.00 88.88 102 ARG A CA 1
ATOM 847 C C . ARG A 1 102 ? 10.720 7.329 -15.250 1.00 88.88 102 ARG A C 1
ATOM 849 O O . ARG A 1 102 ? 11.159 6.175 -15.207 1.00 88.88 102 ARG A O 1
ATOM 856 N N . PRO A 1 103 ? 10.714 8.056 -16.384 1.00 89.94 103 PRO A N 1
ATOM 857 C CA . PRO A 1 103 ? 11.255 7.549 -17.645 1.00 89.94 103 PRO A CA 1
ATOM 858 C C . PRO A 1 103 ? 12.735 7.159 -17.534 1.00 89.94 103 PRO A C 1
ATOM 860 O O . PRO A 1 103 ? 13.178 6.272 -18.249 1.00 89.94 103 PRO A O 1
ATOM 863 N N . ASP A 1 104 ? 13.469 7.744 -16.579 1.00 91.38 104 ASP A N 1
ATOM 864 C CA . ASP A 1 104 ? 14.857 7.415 -16.235 1.00 91.38 104 ASP A CA 1
ATOM 865 C C . ASP A 1 104 ? 15.075 5.954 -15.798 1.00 91.38 104 ASP A C 1
ATOM 867 O O . ASP A 1 104 ? 16.202 5.470 -15.804 1.00 91.38 104 ASP A O 1
ATOM 871 N N . LEU A 1 105 ? 14.011 5.248 -15.404 1.00 90.12 105 LEU A N 1
ATOM 872 C CA . LEU A 1 105 ? 14.068 3.847 -14.972 1.00 90.12 105 LEU A CA 1
ATOM 873 C C . LEU A 1 105 ? 13.763 2.842 -16.095 1.00 90.12 105 LEU A C 1
ATOM 875 O O . LEU A 1 105 ? 13.873 1.625 -15.874 1.00 90.12 105 LEU A O 1
ATOM 879 N N . LEU A 1 106 ? 13.346 3.326 -17.268 1.00 91.56 106 LEU A N 1
ATOM 880 C CA . LEU A 1 106 ? 13.220 2.515 -18.475 1.00 91.56 106 LEU A CA 1
ATOM 881 C C . LEU A 1 106 ? 14.522 2.578 -19.266 1.00 91.56 106 LEU A C 1
ATOM 883 O O . LEU A 1 106 ? 15.165 3.623 -19.348 1.00 91.56 106 LEU A O 1
ATOM 887 N N . LEU A 1 107 ? 14.908 1.445 -19.846 1.00 90.50 107 LEU A N 1
ATOM 888 C CA . LEU A 1 107 ? 16.027 1.430 -20.781 1.00 90.50 107 LEU A CA 1
ATOM 889 C C . LEU A 1 107 ? 15.590 2.063 -22.120 1.00 90.50 107 LEU A C 1
ATOM 891 O O . LEU A 1 107 ? 14.395 2.047 -22.439 1.00 90.50 107 LEU A O 1
ATOM 895 N N . PRO A 1 108 ? 16.523 2.628 -22.909 1.00 89.38 108 PRO A N 1
ATOM 896 C CA . PRO A 1 108 ? 16.212 3.120 -24.249 1.00 89.38 108 PRO A CA 1
ATOM 897 C C . PRO A 1 108 ? 15.537 2.029 -25.088 1.00 89.38 108 PRO A C 1
ATOM 899 O O . PRO A 1 108 ? 16.001 0.890 -25.101 1.00 89.38 108 PRO A O 1
ATOM 902 N N . ASP A 1 109 ? 14.427 2.379 -25.743 1.00 87.56 109 ASP A N 1
ATOM 903 C CA . ASP A 1 109 ? 13.630 1.492 -26.605 1.00 87.56 109 ASP A CA 1
ATOM 904 C C . ASP A 1 109 ? 13.169 0.177 -25.943 1.00 87.56 109 ASP A C 1
ATOM 906 O O . ASP A 1 109 ? 12.892 -0.827 -26.604 1.00 87.56 109 ASP A O 1
ATOM 910 N N . GLU A 1 110 ? 13.049 0.173 -24.614 1.00 92.44 110 GLU A N 1
ATOM 911 C CA . GLU A 1 110 ? 12.644 -1.010 -23.867 1.00 92.44 110 GLU A CA 1
ATOM 912 C C . GLU A 1 110 ? 11.172 -1.362 -24.102 1.00 92.44 110 GLU A C 1
ATOM 914 O O . GLU A 1 110 ? 10.249 -0.658 -23.673 1.00 92.44 110 GLU A O 1
ATOM 919 N N . THR A 1 111 ? 10.942 -2.508 -24.741 1.00 95.12 111 THR A N 1
ATOM 920 C CA . THR A 1 111 ? 9.599 -3.061 -24.933 1.00 95.12 111 THR A CA 1
ATOM 921 C C . THR A 1 111 ? 8.995 -3.534 -23.609 1.00 95.12 111 THR A C 1
ATOM 923 O O . THR A 1 111 ? 9.703 -3.821 -22.643 1.00 95.12 111 THR A O 1
ATOM 926 N N . PHE A 1 112 ? 7.667 -3.680 -23.558 1.00 93.81 112 PHE A N 1
ATOM 927 C CA . PHE A 1 112 ? 6.982 -4.222 -22.378 1.00 93.81 112 PHE A CA 1
ATOM 928 C C . PHE A 1 112 ? 7.505 -5.610 -21.971 1.00 93.81 112 PHE A C 1
ATOM 930 O O . PHE A 1 112 ? 7.675 -5.883 -20.783 1.00 93.81 112 PHE A O 1
ATOM 937 N N . GLU A 1 113 ? 7.788 -6.478 -22.945 1.00 95.12 113 GLU A N 1
ATOM 938 C CA . GLU A 1 113 ? 8.330 -7.811 -22.679 1.00 95.12 113 GLU A CA 1
ATOM 939 C C . GLU A 1 113 ? 9.746 -7.740 -22.094 1.00 95.12 113 GLU A C 1
ATOM 941 O O . GLU A 1 113 ? 10.022 -8.384 -21.080 1.00 95.12 113 GLU A O 1
ATOM 946 N N . ALA A 1 114 ? 10.630 -6.932 -22.691 1.00 94.62 114 ALA A N 1
ATOM 947 C CA . ALA A 1 114 ? 11.988 -6.735 -22.190 1.00 94.62 114 ALA A CA 1
ATOM 948 C C . ALA A 1 114 ? 11.973 -6.159 -20.765 1.00 94.62 114 ALA A C 1
ATOM 950 O O . ALA A 1 114 ? 12.654 -6.677 -19.876 1.00 94.62 114 ALA A O 1
ATOM 951 N N . PHE A 1 115 ? 11.102 -5.174 -20.525 1.00 94.00 115 PHE A N 1
ATOM 952 C CA . PHE A 1 115 ? 10.862 -4.615 -19.201 1.00 94.00 115 PHE A CA 1
ATOM 953 C C . PHE A 1 115 ? 10.412 -5.680 -18.204 1.00 94.00 115 PHE A C 1
ATOM 955 O O . PHE A 1 115 ? 10.923 -5.714 -17.090 1.00 94.00 115 PHE A O 1
ATOM 962 N N . LEU A 1 116 ? 9.475 -6.559 -18.573 1.00 93.75 116 LEU A N 1
ATOM 963 C CA . LEU A 1 116 ? 9.002 -7.617 -17.683 1.00 93.75 116 LEU A CA 1
ATOM 964 C C . LEU A 1 116 ? 10.100 -8.618 -17.327 1.00 93.75 116 LEU A C 1
ATOM 966 O O . LEU A 1 116 ? 10.232 -8.970 -16.155 1.00 93.75 116 LEU A O 1
ATOM 970 N N . ARG A 1 117 ? 10.899 -9.044 -18.312 1.00 94.06 117 ARG A N 1
ATOM 971 C CA . ARG A 1 117 ? 12.024 -9.965 -18.092 1.00 94.06 117 ARG A CA 1
ATOM 972 C C . ARG A 1 117 ? 13.039 -9.362 -17.125 1.00 94.06 117 ARG A C 1
ATOM 974 O O . ARG A 1 117 ? 13.360 -9.992 -16.128 1.00 94.06 117 ARG A O 1
ATOM 981 N N . ARG A 1 118 ? 13.444 -8.108 -17.349 1.00 93.06 118 ARG A N 1
ATOM 982 C CA . ARG A 1 118 ? 14.318 -7.365 -16.427 1.00 93.06 118 ARG A CA 1
ATOM 983 C C . ARG A 1 118 ? 13.655 -7.103 -15.077 1.00 93.06 118 ARG A C 1
ATOM 985 O O . ARG A 1 118 ? 14.324 -7.018 -14.053 1.00 93.06 118 ARG A O 1
ATOM 992 N N . LYS A 1 119 ? 12.338 -6.900 -15.058 1.00 91.12 119 LYS A N 1
ATOM 993 C CA . LYS A 1 119 ? 11.594 -6.609 -13.834 1.00 91.12 119 LYS A CA 1
ATOM 994 C C . LYS A 1 119 ? 11.599 -7.780 -12.869 1.00 91.12 119 LYS A C 1
ATOM 996 O O . LYS A 1 119 ? 11.721 -7.540 -11.674 1.00 91.12 119 LYS A O 1
ATOM 1001 N N . LEU A 1 120 ? 11.415 -8.981 -13.400 1.00 91.19 120 LEU A N 1
ATOM 1002 C CA . LEU A 1 120 ? 11.287 -10.224 -12.645 1.00 91.19 120 LEU A CA 1
ATOM 1003 C C . LEU A 1 120 ? 12.621 -10.967 -12.486 1.00 91.19 120 LEU A C 1
ATOM 1005 O O . LEU A 1 120 ? 12.633 -12.050 -11.908 1.00 91.19 120 LEU A O 1
ATOM 1009 N N . ASP A 1 121 ? 13.714 -10.394 -12.988 1.00 92.75 121 ASP A N 1
ATOM 1010 C CA . ASP A 1 121 ? 15.066 -10.906 -12.800 1.00 92.75 121 ASP A CA 1
ATOM 1011 C C . ASP A 1 121 ? 15.457 -10.844 -11.307 1.00 92.75 121 ASP A C 1
ATOM 1013 O O . ASP A 1 121 ? 15.497 -9.742 -10.742 1.00 92.75 121 ASP A O 1
ATOM 1017 N N . PRO A 1 122 ? 15.718 -11.992 -10.651 1.00 88.56 122 PRO A N 1
ATOM 1018 C CA . PRO A 1 122 ? 16.075 -12.035 -9.236 1.00 88.56 122 PRO A CA 1
ATOM 1019 C C . PRO A 1 122 ? 17.447 -11.416 -8.935 1.00 88.56 122 PRO A C 1
ATOM 1021 O O . PRO A 1 122 ? 17.669 -10.996 -7.800 1.00 88.56 122 PRO A O 1
A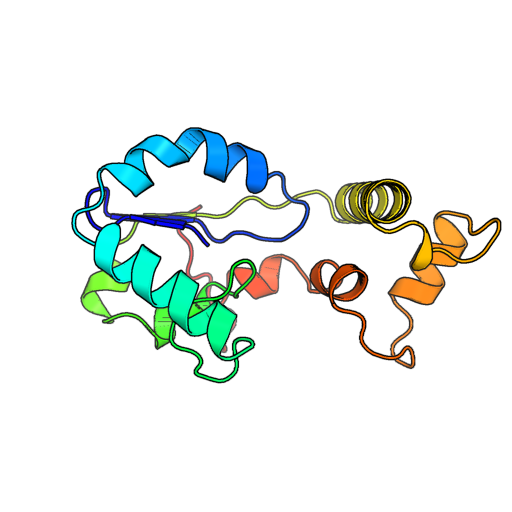TOM 1024 N N . ASP A 1 123 ? 18.342 -11.322 -9.923 1.00 92.12 123 ASP A N 1
ATOM 1025 C CA . ASP A 1 123 ? 19.704 -10.805 -9.745 1.00 92.12 123 ASP A CA 1
ATOM 1026 C C . ASP A 1 123 ? 19.778 -9.277 -9.901 1.00 92.12 123 ASP A C 1
ATOM 1028 O O . ASP A 1 123 ? 20.815 -8.649 -9.656 1.00 92.12 123 ASP A O 1
ATOM 1032 N N . ARG A 1 124 ? 18.671 -8.633 -10.291 1.00 91.31 124 ARG A N 1
ATOM 1033 C CA . ARG A 1 124 ? 18.617 -7.178 -10.440 1.00 91.31 124 ARG A CA 1
ATOM 1034 C C . ARG A 1 124 ? 18.752 -6.480 -9.077 1.00 91.31 124 ARG A C 1
ATOM 1036 O O . ARG A 1 124 ? 18.067 -6.856 -8.124 1.00 91.31 124 ARG A O 1
ATOM 1043 N N . PRO A 1 125 ? 19.511 -5.368 -8.980 1.00 90.38 125 PRO A N 1
ATOM 1044 C CA . PRO A 1 125 ? 19.482 -4.531 -7.787 1.00 90.38 125 PRO A CA 1
ATOM 1045 C C . PRO A 1 125 ? 18.065 -4.040 -7.472 1.00 90.38 125 PRO A C 1
ATOM 1047 O O . PRO A 1 125 ? 17.272 -3.706 -8.362 1.00 90.38 125 PRO A O 1
ATOM 1050 N N . TRP A 1 126 ? 17.773 -3.953 -6.176 1.00 86.81 126 TRP A N 1
ATOM 1051 C CA . TRP A 1 126 ? 16.487 -3.477 -5.696 1.00 86.81 126 TRP A CA 1
ATOM 1052 C C . TRP A 1 126 ? 16.246 -2.022 -6.102 1.00 86.81 126 TRP A C 1
ATOM 1054 O O . TRP A 1 126 ? 17.072 -1.133 -5.889 1.00 86.81 126 TRP A O 1
ATOM 1064 N N . GLN A 1 127 ? 15.064 -1.773 -6.646 1.00 87.44 127 GLN A N 1
ATOM 1065 C CA . GLN A 1 127 ? 14.583 -0.477 -7.070 1.00 87.44 127 GLN A CA 1
ATOM 1066 C C . GLN A 1 127 ? 13.134 -0.309 -6.596 1.00 87.44 127 GLN A C 1
ATOM 1068 O O . GLN A 1 127 ? 12.196 -0.889 -7.142 1.00 87.44 127 GLN A O 1
ATOM 1073 N N . TYR A 1 128 ? 12.933 0.574 -5.617 1.00 84.38 128 TYR A N 1
ATOM 1074 C CA . TYR A 1 128 ? 11.640 0.817 -4.972 1.00 84.38 128 TYR A CA 1
ATOM 1075 C C . TYR A 1 128 ? 10.422 0.871 -5.915 1.00 84.38 128 TYR A C 1
ATOM 1077 O O . TYR A 1 128 ? 9.436 0.169 -5.703 1.00 84.38 128 TYR A O 1
ATOM 1085 N N . HIS A 1 129 ? 10.451 1.710 -6.949 1.00 85.75 129 HIS A N 1
ATOM 1086 C CA . HIS A 1 129 ? 9.338 1.920 -7.877 1.00 85.75 129 HIS A CA 1
ATOM 1087 C C . HIS A 1 129 ? 9.011 0.693 -8.726 1.00 85.75 129 HIS A C 1
ATOM 1089 O O . HIS A 1 129 ? 7.838 0.496 -9.056 1.00 85.75 129 HIS A O 1
ATOM 1095 N N . ILE A 1 130 ? 10.012 -0.118 -9.068 1.00 86.12 130 ILE A N 1
ATOM 1096 C CA . ILE A 1 130 ? 9.799 -1.327 -9.858 1.00 86.12 130 ILE A CA 1
ATOM 1097 C C . ILE A 1 130 ? 9.368 -2.484 -8.945 1.00 86.12 130 ILE A C 1
ATOM 1099 O O . ILE A 1 130 ? 8.340 -3.121 -9.200 1.00 86.12 130 ILE A O 1
ATOM 1103 N N . ASP A 1 131 ? 10.080 -2.684 -7.836 1.00 86.44 131 ASP A N 1
ATOM 1104 C CA . ASP A 1 131 ? 9.889 -3.794 -6.898 1.00 86.44 131 ASP A CA 1
ATOM 1105 C C . ASP A 1 131 ? 8.577 -3.721 -6.109 1.00 86.44 131 ASP A C 1
ATOM 1107 O O . ASP A 1 131 ? 7.982 -4.751 -5.796 1.00 86.44 131 ASP A O 1
ATOM 1111 N N . THR A 1 132 ? 8.036 -2.518 -5.880 1.00 83.12 132 THR A N 1
ATOM 1112 C CA . THR A 1 132 ? 6.761 -2.321 -5.152 1.00 83.12 132 THR A CA 1
ATOM 1113 C C . THR A 1 132 ? 5.563 -3.051 -5.793 1.00 83.12 132 THR A C 1
ATOM 1115 O O . THR A 1 132 ? 4.517 -3.191 -5.165 1.00 83.12 132 THR A O 1
ATOM 1118 N N . SER A 1 133 ? 5.679 -3.508 -7.043 1.00 85.31 133 SER A N 1
ATOM 1119 C CA . SER A 1 133 ? 4.611 -4.201 -7.783 1.00 85.31 133 SER A CA 1
ATOM 1120 C C . SER A 1 133 ? 5.012 -5.594 -8.291 1.00 85.31 133 SER A C 1
ATOM 1122 O O . SER A 1 133 ? 4.403 -6.099 -9.236 1.00 85.31 133 SER A O 1
ATOM 1124 N N 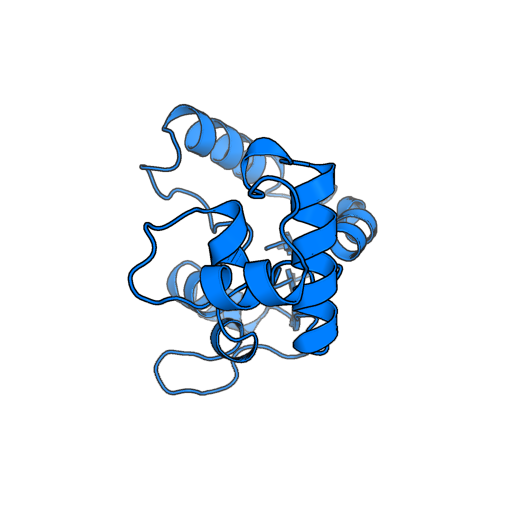. ILE A 1 134 ? 6.056 -6.186 -7.704 1.00 87.44 134 ILE A N 1
ATOM 1125 C CA . ILE A 1 134 ? 6.474 -7.574 -7.970 1.00 87.44 134 ILE A CA 1
ATOM 1126 C C . ILE A 1 134 ? 5.835 -8.532 -6.965 1.00 87.44 134 ILE A C 1
ATOM 1128 O O . ILE A 1 134 ? 5.447 -9.636 -7.332 1.00 87.44 134 ILE A O 1
ATOM 1132 N N . THR A 1 135 ? 5.691 -8.105 -5.707 1.00 89.00 135 THR A N 1
ATOM 1133 C CA . THR A 1 135 ? 5.123 -8.933 -4.639 1.00 89.00 135 THR A CA 1
ATOM 1134 C C . THR A 1 135 ? 3.721 -9.428 -4.991 1.00 89.00 135 THR A C 1
ATOM 1136 O O . THR A 1 135 ? 2.871 -8.660 -5.455 1.00 89.00 135 THR A O 1
ATOM 1139 N N . GLN A 1 136 ? 3.471 -10.710 -4.726 1.00 92.00 136 GLN A N 1
ATOM 1140 C CA . GLN A 1 136 ? 2.181 -11.332 -4.974 1.00 92.00 136 GLN A CA 1
ATOM 1141 C C . GLN A 1 136 ? 1.095 -10.659 -4.127 1.00 92.00 136 GLN A C 1
ATOM 1143 O O . GLN A 1 136 ? 1.269 -10.390 -2.939 1.00 92.00 136 GLN A O 1
ATOM 1148 N N . GLN A 1 137 ? -0.047 -10.360 -4.746 1.00 94.12 137 GLN A N 1
ATOM 1149 C CA . GLN A 1 137 ? -1.104 -9.581 -4.095 1.00 94.12 137 GLN A CA 1
ATOM 1150 C C . GLN A 1 137 ? -1.733 -10.324 -2.906 1.00 94.12 137 GLN A C 1
ATOM 1152 O O . GLN A 1 137 ? -2.091 -9.681 -1.925 1.00 94.12 137 GLN A O 1
ATOM 1157 N N . SER A 1 138 ? -1.805 -11.660 -2.953 1.00 94.56 138 SER A N 1
ATOM 1158 C CA . SER A 1 138 ? -2.266 -12.495 -1.830 1.00 94.56 138 SER A CA 1
ATOM 1159 C C . SER A 1 138 ? -1.412 -12.315 -0.578 1.00 94.56 138 SER A C 1
ATOM 1161 O O . SER A 1 138 ? -1.944 -12.279 0.527 1.00 94.56 138 SER A O 1
ATOM 1163 N N . ASP A 1 139 ? -0.106 -12.107 -0.740 1.00 95.06 139 ASP A N 1
ATOM 1164 C CA . ASP A 1 139 ? 0.837 -11.990 0.377 1.00 95.06 139 ASP A CA 1
ATOM 1165 C C . ASP A 1 139 ? 0.627 -10.710 1.186 1.00 95.06 139 ASP A C 1
ATOM 1167 O O . ASP A 1 139 ? 1.164 -10.565 2.283 1.00 95.06 139 ASP A O 1
ATOM 1171 N N . TYR A 1 140 ? -0.125 -9.747 0.647 1.00 95.81 140 TYR A N 1
ATOM 1172 C CA . TYR A 1 140 ? -0.538 -8.561 1.387 1.00 95.81 140 TYR A CA 1
ATOM 1173 C C . TYR A 1 140 ? -1.686 -8.834 2.347 1.00 95.81 140 TYR A C 1
ATOM 1175 O O . TYR A 1 140 ? -1.927 -7.996 3.212 1.00 95.81 140 TYR A O 1
ATOM 1183 N N . LEU A 1 141 ? -2.407 -9.937 2.174 1.00 97.12 141 LEU A N 1
ATOM 1184 C CA . LEU A 1 141 ? -3.716 -10.166 2.782 1.00 97.12 141 LEU A CA 1
ATOM 1185 C C . LEU A 1 141 ? -3.717 -11.316 3.789 1.00 97.12 141 LEU A C 1
ATOM 1187 O O . LEU A 1 141 ? -4.714 -11.498 4.485 1.00 97.12 141 LEU A O 1
ATOM 1191 N N . VAL A 1 142 ? -2.613 -12.059 3.880 1.00 97.19 142 VAL A N 1
ATOM 1192 C CA . VAL A 1 142 ? -2.458 -13.191 4.795 1.00 97.19 142 VAL A CA 1
ATOM 1193 C C . VAL A 1 142 ? -1.498 -12.893 5.947 1.00 97.19 142 VAL A C 1
ATOM 1195 O O . VAL A 1 142 ? -0.670 -11.979 5.865 1.00 97.19 142 VAL A O 1
ATOM 1198 N N . ASP A 1 143 ? -1.618 -13.655 7.032 1.00 95.88 143 ASP A N 1
ATOM 1199 C CA . ASP A 1 143 ? -0.617 -13.693 8.100 1.00 95.88 143 ASP A CA 1
ATOM 1200 C C . ASP A 1 143 ? 0.557 -14.643 7.783 1.00 95.88 143 ASP A C 1
ATOM 1202 O O . ASP A 1 143 ? 0.665 -15.178 6.678 1.00 95.88 143 ASP A O 1
ATOM 1206 N N . LEU A 1 144 ? 1.474 -14.836 8.742 1.00 94.56 144 LEU A N 1
ATOM 1207 C CA . LEU A 1 144 ? 2.644 -15.714 8.567 1.00 94.56 144 LEU A CA 1
ATOM 1208 C C . LEU A 1 144 ? 2.267 -17.192 8.410 1.00 94.56 144 LEU A C 1
ATOM 1210 O O . LEU A 1 144 ? 3.103 -17.986 7.989 1.00 94.56 144 LEU A O 1
ATOM 1214 N N . GLN A 1 145 ? 1.037 -17.562 8.762 1.00 96.19 145 GLN A N 1
ATOM 1215 C CA . GLN A 1 145 ? 0.507 -18.915 8.647 1.00 96.19 145 GLN A CA 1
ATOM 1216 C C . GLN A 1 145 ? -0.345 -19.087 7.380 1.00 96.19 145 GLN A C 1
ATOM 1218 O O . GLN A 1 145 ? -0.840 -20.181 7.121 1.00 96.19 145 GLN A O 1
ATOM 1223 N N . GLY A 1 146 ? -0.498 -18.034 6.571 1.00 95.12 146 GLY A N 1
ATOM 1224 C CA . GLY A 1 146 ? -1.288 -18.066 5.344 1.00 95.12 146 GLY A CA 1
ATOM 1225 C C . GLY A 1 146 ? -2.789 -17.868 5.562 1.00 95.12 146 GLY A C 1
ATOM 1226 O O . GLY A 1 146 ? -3.554 -18.003 4.608 1.00 95.12 146 GLY A O 1
ATOM 1227 N N . HIS A 1 147 ? -3.237 -17.526 6.773 1.00 96.69 147 HIS A N 1
ATOM 1228 C CA . HIS A 1 147 ? -4.648 -17.237 7.013 1.00 96.69 147 HIS A CA 1
ATOM 1229 C C . HIS A 1 147 ? -5.006 -15.860 6.469 1.00 96.69 147 HIS A C 1
ATOM 1231 O O . HIS A 1 147 ? -4.277 -14.893 6.691 1.00 96.69 147 HIS A O 1
ATOM 1237 N N . LEU A 1 148 ? -6.151 -15.756 5.793 1.00 97.25 148 LEU A N 1
ATOM 1238 C CA . LEU A 1 148 ? -6.692 -14.476 5.349 1.00 97.25 148 LEU A CA 1
ATOM 1239 C C . LEU A 1 148 ? -7.056 -13.618 6.572 1.00 97.25 148 LEU A C 1
ATOM 1241 O O . LEU A 1 148 ? -7.812 -14.053 7.435 1.00 97.25 148 LEU A O 1
ATOM 1245 N N . ILE A 1 149 ? -6.517 -12.400 6.635 1.00 97.44 149 ILE A N 1
ATOM 1246 C CA . ILE A 1 149 ? -6.699 -11.461 7.760 1.00 97.44 149 ILE A CA 1
ATOM 1247 C C . ILE A 1 149 ? -7.368 -10.149 7.330 1.00 97.44 149 ILE A C 1
ATOM 1249 O O . ILE A 1 149 ? -7.217 -9.116 7.987 1.00 97.44 149 ILE A O 1
ATOM 1253 N N . VAL A 1 150 ? -8.076 -10.179 6.203 1.00 97.00 150 VAL A N 1
ATOM 1254 C CA . VAL A 1 150 ? -8.897 -9.080 5.687 1.00 97.00 150 VAL A CA 1
ATOM 1255 C C . VAL A 1 150 ? -10.316 -9.574 5.431 1.00 97.00 150 VAL A C 1
ATOM 1257 O O . VAL A 1 150 ? -10.512 -10.752 5.144 1.00 97.00 150 VAL A O 1
ATOM 1260 N N . ASP A 1 151 ? -11.287 -8.673 5.525 1.00 96.88 151 ASP A N 1
ATOM 1261 C CA . ASP A 1 151 ? -12.710 -8.989 5.404 1.00 96.88 151 ASP A CA 1
ATOM 1262 C C . ASP A 1 151 ? -13.218 -8.893 3.952 1.00 96.88 151 ASP A C 1
ATOM 1264 O O . ASP A 1 151 ? -14.225 -9.518 3.619 1.00 96.88 151 ASP A O 1
ATOM 1268 N N . PHE A 1 152 ? -12.541 -8.110 3.093 1.00 93.50 152 PHE A N 1
ATOM 1269 C CA . PHE A 1 152 ? -12.893 -7.918 1.677 1.00 93.50 152 PHE A CA 1
ATOM 1270 C C . PHE A 1 152 ? -11.681 -7.654 0.771 1.00 93.50 152 PHE A C 1
ATOM 1272 O O . PHE A 1 152 ? -10.797 -6.858 1.162 1.00 93.50 152 PHE A O 1
#

Radius of gyration: 16.97 Å; chains: 1; bounding box: 35×35×47 Å

pLDDT: mean 92.38, std 3.52, range [81.38, 98.0]

Foldseek 3Di:
DDQALVQQAAEQEQPQQCVVVVCVVCVVRLVVGPCNVVVVVLVVVCVVVVVPVVSDDDPNAALVVVCVPDDPVSLVSHQYDYGDDDLVVSLVSLVVVCCVPPVVPADVPQDSVNCVVQLPPPPDPDDCSSVSSPDDPQRSQADPVSDGSHDD